Protein AF-A0A9E5NL87-F1 (afdb_monomer_lite)

Radius of gyration: 13.1 Å; chains: 1; bounding box: 32×26×28 Å

Sequence (63 aa):
LLLIVDEVLSGFGRTGEWFGIDHYPYIQPDIMAVAKGLTSGYAPLGATIVSRHIAGHFDEHTL

Structure (mmCIF, N/CA/C/O backbone):
data_AF-A0A9E5NL87-F1
#
_entry.id   AF-A0A9E5NL87-F1
#
loop_
_atom_site.group_PDB
_atom_site.id
_atom_site.type_symbol
_atom_site.label_atom_id
_atom_site.label_alt_id
_atom_site.label_comp_id
_atom_site.label_asym_id
_atom_site.label_entity_id
_atom_site.label_seq_id
_atom_site.pdbx_PDB_ins_code
_atom_site.Cartn_x
_atom_site.Cartn_y
_atom_site.Cartn_z
_atom_site.occupancy
_atom_site.B_iso_or_equiv
_atom_site.auth_seq_id
_atom_site.auth_comp_id
_atom_site.auth_asym_id
_atom_site.auth_atom_id
_atom_site.pdbx_PDB_model_num
ATOM 1 N N . LEU A 1 1 ? -19.503 3.013 2.508 1.00 89.94 1 LEU A N 1
ATOM 2 C CA . LEU A 1 1 ? -18.452 3.781 1.800 1.00 89.94 1 LEU A CA 1
ATOM 3 C C . LEU A 1 1 ? -17.187 2.944 1.868 1.00 89.94 1 LEU A C 1
ATOM 5 O O . LEU A 1 1 ? -16.987 2.350 2.917 1.00 89.94 1 LEU A O 1
ATOM 9 N N . LEU A 1 2 ? -16.411 2.863 0.786 1.00 96.69 2 LEU A N 1
ATOM 10 C CA . LEU A 1 2 ? -15.099 2.206 0.788 1.00 96.69 2 LEU A CA 1
ATOM 11 C C . LEU A 1 2 ? -14.004 3.271 0.883 1.00 96.69 2 LEU A C 1
ATOM 13 O O . LEU A 1 2 ? -14.101 4.300 0.209 1.00 96.69 2 LEU A O 1
ATOM 17 N N . LEU A 1 3 ? -12.977 3.022 1.690 1.00 97.88 3 LEU A N 1
ATOM 18 C CA . LEU A 1 3 ? -11.780 3.849 1.778 1.00 97.88 3 LEU A CA 1
ATOM 19 C C . LEU A 1 3 ? -10.658 3.248 0.929 1.00 97.88 3 LEU A C 1
ATOM 21 O O . LEU A 1 3 ? -10.190 2.138 1.189 1.00 97.88 3 LEU A O 1
ATOM 25 N N . ILE A 1 4 ? -10.200 4.022 -0.055 1.00 98.25 4 ILE A N 1
ATOM 26 C CA . ILE A 1 4 ? -9.030 3.701 -0.871 1.00 98.25 4 ILE A CA 1
ATOM 27 C C . ILE A 1 4 ? -7.902 4.646 -0.477 1.00 98.25 4 ILE A C 1
ATOM 29 O O . ILE A 1 4 ? -8.079 5.864 -0.530 1.00 98.25 4 ILE A O 1
ATOM 33 N N . VAL A 1 5 ? -6.748 4.094 -0.119 1.00 98.19 5 VAL A N 1
ATOM 34 C CA . VAL A 1 5 ? -5.527 4.877 0.101 1.00 98.19 5 VAL A CA 1
ATOM 35 C C . VAL A 1 5 ? -4.548 4.636 -1.043 1.00 98.19 5 VAL A C 1
ATOM 37 O O . VAL A 1 5 ? -4.238 3.497 -1.401 1.00 98.19 5 VAL A O 1
ATOM 40 N N . ASP A 1 6 ? -4.093 5.722 -1.661 1.00 98.44 6 ASP A N 1
ATOM 41 C CA . ASP A 1 6 ? -3.092 5.670 -2.723 1.00 98.44 6 ASP A CA 1
ATOM 42 C C . ASP A 1 6 ? -1.694 5.795 -2.110 1.00 98.44 6 ASP A C 1
ATOM 44 O O . ASP A 1 6 ? -1.246 6.878 -1.737 1.00 98.44 6 ASP A O 1
ATOM 48 N N . GLU A 1 7 ? -1.013 4.658 -2.006 1.00 98.56 7 GLU A N 1
ATOM 49 C CA . GLU A 1 7 ? 0.331 4.514 -1.446 1.00 98.56 7 GLU A CA 1
ATOM 50 C C . GLU A 1 7 ? 1.393 4.373 -2.543 1.00 98.56 7 GLU A C 1
ATOM 52 O O . GLU A 1 7 ? 2.531 3.976 -2.279 1.00 98.56 7 GLU A O 1
ATOM 57 N N . VAL A 1 8 ? 1.065 4.716 -3.794 1.00 98.38 8 VAL A N 1
ATOM 58 C CA . VAL A 1 8 ? 2.006 4.624 -4.914 1.00 98.38 8 VAL A CA 1
ATOM 59 C C . VAL A 1 8 ? 3.244 5.492 -4.669 1.00 98.38 8 VAL A C 1
ATOM 61 O O . VAL A 1 8 ? 4.336 5.118 -5.094 1.00 98.38 8 VAL A O 1
ATOM 64 N N . LEU A 1 9 ? 3.095 6.655 -4.027 1.00 98.00 9 LEU A N 1
ATOM 65 C CA . LEU A 1 9 ? 4.220 7.523 -3.660 1.00 98.00 9 LEU A CA 1
ATOM 66 C C . LEU A 1 9 ? 4.676 7.315 -2.212 1.00 98.00 9 LEU A C 1
ATOM 68 O O . LEU A 1 9 ? 5.880 7.252 -1.972 1.00 98.00 9 LEU A O 1
ATOM 72 N N . SER A 1 10 ? 3.733 7.288 -1.270 1.00 98.00 10 SER A N 1
ATOM 73 C CA . SER A 1 10 ? 3.993 7.336 0.174 1.00 98.00 10 SER A CA 1
ATOM 74 C C . SER A 1 10 ? 4.368 5.991 0.795 1.00 98.00 10 SER A C 1
ATOM 76 O O . SER A 1 10 ? 4.957 5.985 1.875 1.00 98.00 10 SER A O 1
ATOM 78 N N . GLY A 1 11 ? 4.095 4.876 0.115 1.00 97.12 11 GLY A N 1
ATOM 79 C CA . GLY A 1 11 ? 4.437 3.544 0.596 1.00 97.12 11 GLY A CA 1
ATOM 80 C C . GLY A 1 1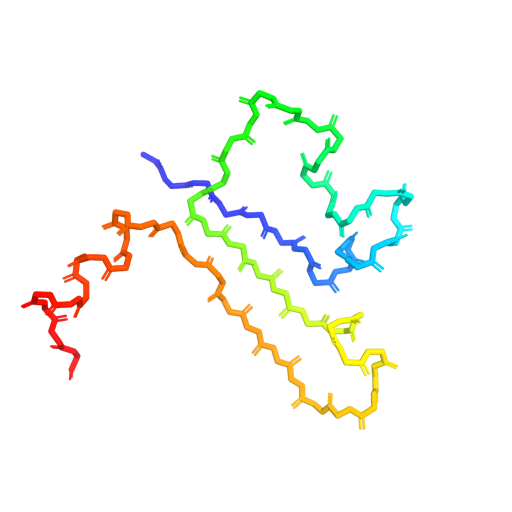1 ? 5.939 3.250 0.574 1.00 97.12 11 GLY A C 1
ATOM 81 O O . GLY A 1 11 ? 6.743 3.967 -0.029 1.00 97.12 11 GLY A O 1
ATOM 82 N N . PHE A 1 12 ? 6.310 2.136 1.200 1.00 97.94 12 PHE A N 1
ATOM 83 C CA . PHE A 1 12 ? 7.669 1.588 1.259 1.00 97.94 12 PHE A CA 1
ATOM 84 C C . PHE A 1 12 ? 8.696 2.559 1.858 1.00 97.94 12 PHE A C 1
ATOM 86 O O . PHE A 1 12 ? 9.771 2.772 1.293 1.00 97.94 12 PHE A O 1
ATOM 93 N N . GLY A 1 13 ? 8.375 3.158 3.008 1.00 97.69 13 GLY A N 1
ATOM 94 C CA . GLY A 1 13 ? 9.340 3.948 3.781 1.00 97.69 13 GLY A CA 1
ATOM 95 C C . GLY A 1 13 ? 9.465 5.414 3.371 1.00 97.69 13 GLY A C 1
ATOM 96 O O . GLY A 1 13 ? 10.273 6.135 3.958 1.00 97.69 13 GLY A O 1
ATOM 97 N N . ARG A 1 14 ? 8.701 5.901 2.378 1.00 98.12 14 ARG A N 1
ATOM 98 C CA . ARG A 1 14 ? 8.863 7.271 1.851 1.00 98.12 14 ARG A CA 1
ATOM 99 C C . ARG A 1 14 ? 8.670 8.347 2.920 1.00 98.12 14 ARG A C 1
ATOM 101 O O . ARG A 1 14 ? 9.335 9.380 2.858 1.00 98.12 14 ARG A O 1
ATOM 108 N N . THR A 1 15 ? 7.757 8.122 3.856 1.00 97.88 15 THR A N 1
ATOM 109 C CA . THR A 1 15 ? 7.385 9.077 4.910 1.00 97.88 15 THR A CA 1
ATOM 110 C C . THR A 1 15 ? 8.017 8.754 6.267 1.00 97.88 15 THR A C 1
ATOM 112 O O . THR A 1 15 ? 7.724 9.437 7.242 1.00 97.88 15 THR A O 1
ATOM 115 N N . GLY A 1 16 ? 8.882 7.736 6.342 1.00 97.75 16 GLY A N 1
ATOM 116 C CA . GLY A 1 16 ? 9.490 7.256 7.589 1.00 97.75 16 GLY A CA 1
ATOM 117 C C . GLY A 1 16 ? 8.762 6.079 8.247 1.00 97.75 16 GLY A C 1
ATOM 118 O O . GLY A 1 16 ? 9.348 5.438 9.109 1.00 97.75 16 GLY A O 1
ATOM 119 N N . GLU A 1 17 ? 7.554 5.748 7.784 1.00 97.69 17 GLU A N 1
ATOM 120 C CA . GLU A 1 17 ? 6.812 4.530 8.145 1.00 97.69 17 GLU A CA 1
ATOM 121 C C . GLU A 1 17 ? 6.676 3.605 6.927 1.00 97.69 17 GLU A C 1
ATOM 123 O O . GLU A 1 17 ? 6.952 4.017 5.793 1.00 97.69 17 GLU A O 1
ATOM 128 N N . TRP A 1 18 ? 6.257 2.352 7.136 1.00 96.00 18 TRP A N 1
ATOM 129 C CA . TRP A 1 18 ? 6.092 1.385 6.043 1.00 96.00 18 TRP A CA 1
ATOM 130 C C . TRP A 1 18 ? 5.094 1.869 4.992 1.00 96.00 18 TRP A C 1
ATOM 132 O O . TRP A 1 18 ? 5.406 1.820 3.799 1.00 96.00 18 TRP A O 1
ATOM 142 N N . PHE A 1 19 ? 3.950 2.392 5.423 1.00 97.88 19 PHE A N 1
ATOM 143 C CA . PHE A 1 19 ? 2.955 3.037 4.573 1.00 97.88 19 PHE A CA 1
ATOM 144 C C . PHE A 1 19 ? 2.567 4.414 5.127 1.00 97.88 19 PHE A C 1
ATOM 146 O O . PHE A 1 19 ? 2.659 4.674 6.325 1.00 97.88 19 PHE A O 1
ATOM 153 N N . GLY A 1 20 ? 2.118 5.326 4.263 1.00 97.88 20 GLY A N 1
ATOM 154 C CA . GLY A 1 20 ? 1.601 6.634 4.671 1.00 97.88 20 GLY A CA 1
ATOM 155 C C . GLY A 1 20 ? 0.425 6.537 5.649 1.00 97.88 20 GLY A C 1
ATOM 156 O O . GLY A 1 20 ? 0.316 7.359 6.558 1.00 97.88 20 GLY A O 1
ATOM 157 N N . ILE A 1 21 ? -0.413 5.511 5.511 1.00 97.62 21 ILE A N 1
ATOM 158 C CA . ILE A 1 21 ? -1.547 5.244 6.397 1.00 97.62 21 ILE A CA 1
ATOM 159 C C . ILE A 1 21 ? -1.126 4.844 7.818 1.00 97.62 21 ILE A C 1
ATOM 161 O O . ILE A 1 21 ? -1.888 5.086 8.750 1.00 97.62 21 ILE A O 1
ATOM 165 N N . ASP A 1 22 ? 0.095 4.335 8.020 1.00 97.56 22 ASP A N 1
ATOM 166 C CA . ASP A 1 22 ? 0.583 3.912 9.343 1.00 97.56 22 ASP A CA 1
ATOM 167 C C . ASP A 1 22 ? 0.781 5.100 10.304 1.00 97.56 22 ASP A C 1
ATOM 169 O O . ASP A 1 22 ? 0.748 4.935 11.523 1.00 97.56 22 ASP A O 1
ATOM 173 N N . HIS A 1 23 ? 0.872 6.327 9.775 1.00 98.00 23 HIS A N 1
ATOM 174 C CA . HIS A 1 23 ? 0.827 7.560 10.575 1.00 98.00 23 HIS A CA 1
ATOM 175 C C . HIS A 1 23 ? -0.549 7.808 11.225 1.00 98.00 23 HIS A C 1
ATOM 177 O O . HIS A 1 23 ? -0.669 8.640 12.126 1.00 98.00 23 HIS A O 1
ATOM 183 N N . TYR A 1 24 ? -1.597 7.099 10.787 1.00 97.38 24 TYR A N 1
ATOM 184 C CA . TYR A 1 24 ? -2.985 7.250 11.228 1.00 97.38 24 TYR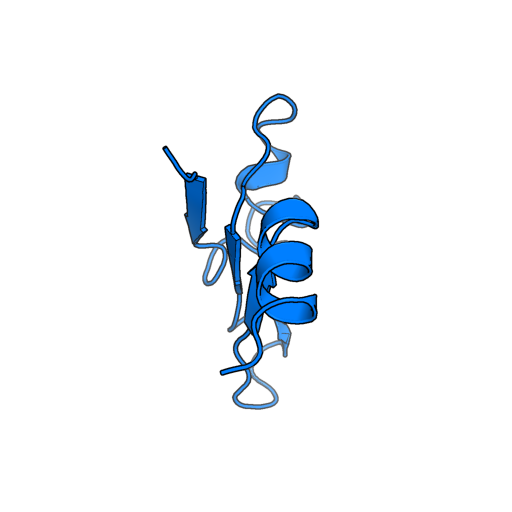 A CA 1
ATOM 185 C C . TYR A 1 24 ? -3.541 5.921 11.782 1.00 97.38 24 TYR A C 1
ATOM 187 O O . TYR A 1 24 ? -4.413 5.306 11.168 1.00 97.38 24 TYR A O 1
ATOM 195 N N . PRO A 1 25 ? -3.117 5.485 12.983 1.00 94.25 25 PRO A N 1
ATOM 196 C CA . PRO A 1 25 ? -3.318 4.115 13.484 1.00 94.25 25 PRO A CA 1
ATOM 197 C C . PRO A 1 25 ? -4.781 3.694 13.704 1.00 94.25 25 PRO A C 1
ATOM 199 O O . PRO A 1 25 ? -5.065 2.516 13.901 1.00 94.25 25 PRO A O 1
ATOM 202 N N . TYR A 1 26 ? -5.718 4.642 13.699 1.00 96.31 26 TYR A N 1
ATOM 203 C CA . TYR A 1 26 ? -7.150 4.382 13.882 1.00 96.31 26 TYR A CA 1
ATOM 204 C C . TYR A 1 26 ? -7.920 4.271 12.559 1.00 96.31 26 TYR A C 1
ATOM 206 O O . TYR A 1 26 ? -9.135 4.074 12.577 1.00 96.31 26 TYR A O 1
ATOM 214 N N . ILE A 1 27 ? -7.246 4.438 11.417 1.00 96.00 27 ILE A N 1
ATOM 215 C CA . ILE A 1 27 ? -7.853 4.370 10.089 1.00 96.00 27 ILE A CA 1
ATOM 216 C C . ILE A 1 27 ? -7.477 3.040 9.444 1.00 96.00 27 ILE A C 1
ATOM 218 O O . ILE A 1 27 ? -6.303 2.732 9.272 1.00 96.00 27 ILE A O 1
ATOM 222 N N . GLN A 1 28 ? -8.486 2.270 9.041 1.00 95.44 28 GLN A N 1
ATOM 223 C CA . GLN A 1 28 ? -8.293 1.013 8.330 1.00 95.44 28 GLN A CA 1
ATOM 224 C C . GLN A 1 28 ? -8.779 1.164 6.880 1.00 95.44 28 GLN A C 1
ATOM 226 O O . GLN A 1 28 ? -9.978 1.364 6.675 1.00 95.44 28 GLN A O 1
ATOM 231 N N . PRO A 1 29 ? -7.888 1.103 5.874 1.00 97.06 29 PRO A N 1
ATOM 232 C CA . PRO A 1 29 ? -8.288 1.171 4.476 1.00 97.06 29 PRO A CA 1
ATOM 233 C C . PRO A 1 29 ? -8.930 -0.142 4.021 1.00 97.06 29 PRO A C 1
ATOM 235 O O . PRO A 1 29 ? -8.529 -1.233 4.436 1.00 97.06 29 PRO A O 1
ATOM 238 N N . ASP A 1 30 ? -9.897 -0.042 3.114 1.00 98.25 30 ASP A N 1
ATOM 239 C CA . ASP A 1 30 ? -10.499 -1.211 2.474 1.00 98.25 30 ASP 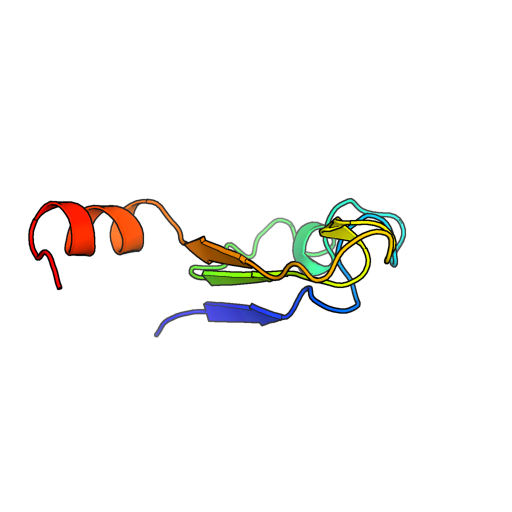A CA 1
ATOM 240 C C . ASP A 1 30 ? -9.658 -1.685 1.284 1.00 98.25 30 ASP A C 1
ATOM 242 O O . ASP A 1 30 ? -9.585 -2.888 1.014 1.00 98.25 30 ASP A O 1
ATOM 246 N N . ILE A 1 31 ? -9.024 -0.734 0.586 1.00 98.44 31 ILE A N 1
ATOM 247 C CA . ILE A 1 31 ? -8.188 -0.948 -0.598 1.00 98.44 31 ILE A CA 1
ATOM 248 C C . ILE A 1 31 ? -6.940 -0.058 -0.514 1.00 98.44 31 ILE A C 1
ATOM 250 O O . ILE A 1 31 ? -7.027 1.113 -0.140 1.00 98.44 31 ILE A O 1
ATOM 254 N N . MET A 1 32 ? -5.787 -0.583 -0.926 1.00 98.31 32 MET A N 1
ATOM 255 C CA . MET A 1 32 ? -4.550 0.182 -1.096 1.00 98.31 32 MET A CA 1
ATOM 256 C C . MET A 1 32 ? -4.007 0.026 -2.517 1.00 98.31 32 MET A C 1
ATOM 258 O O . MET A 1 32 ? -3.917 -1.092 -3.029 1.00 98.31 32 MET A O 1
ATOM 262 N N . ALA A 1 33 ? -3.592 1.129 -3.139 1.00 98.56 33 ALA A N 1
ATOM 263 C CA . ALA A 1 33 ? -2.838 1.106 -4.393 1.00 98.56 33 ALA A CA 1
ATOM 264 C C . ALA A 1 33 ? -1.337 1.259 -4.112 1.00 98.56 33 ALA A C 1
ATOM 266 O O . ALA A 1 33 ? -0.937 2.188 -3.419 1.00 98.56 33 ALA A O 1
ATOM 267 N N . VAL A 1 34 ? -0.499 0.370 -4.655 1.00 98.62 34 VAL A N 1
ATOM 268 C CA . VAL A 1 34 ? 0.962 0.394 -4.465 1.00 98.62 34 VAL A CA 1
ATOM 269 C C . VAL A 1 34 ? 1.705 0.172 -5.785 1.00 98.62 34 VAL A C 1
ATOM 271 O O . VAL A 1 34 ? 1.265 -0.590 -6.643 1.00 98.62 34 VAL A O 1
ATOM 274 N N . ALA A 1 35 ? 2.850 0.835 -5.955 1.00 98.56 35 ALA A N 1
ATOM 275 C CA . ALA A 1 35 ? 3.784 0.654 -7.074 1.00 98.56 35 ALA A CA 1
ATOM 276 C C . ALA A 1 35 ? 5.142 1.276 -6.683 1.00 98.56 35 ALA A C 1
ATOM 278 O O . ALA A 1 35 ? 5.491 1.258 -5.506 1.00 98.56 35 ALA A O 1
ATOM 279 N N . LYS A 1 36 ? 5.896 1.850 -7.636 1.00 97.69 36 LYS A N 1
ATOM 280 C CA . LYS A 1 36 ? 7.151 2.615 -7.434 1.00 97.69 36 LYS A CA 1
ATOM 281 C C . LYS A 1 36 ? 8.125 1.958 -6.441 1.00 97.69 36 LYS A C 1
ATOM 283 O O . LYS A 1 36 ? 8.923 1.114 -6.843 1.00 97.69 36 LYS A O 1
ATOM 288 N N . GLY A 1 37 ? 8.061 2.354 -5.164 1.00 96.69 37 GLY A N 1
ATOM 289 C CA . GLY A 1 37 ? 8.880 1.813 -4.078 1.00 96.69 37 GLY A CA 1
ATOM 290 C C . GLY A 1 37 ? 8.736 0.300 -3.896 1.00 96.69 37 GLY A C 1
ATOM 291 O O . GLY A 1 37 ? 9.689 -0.331 -3.460 1.00 96.69 37 GLY A O 1
ATOM 292 N N . LEU A 1 38 ? 7.619 -0.289 -4.342 1.00 97.56 38 LEU A N 1
ATOM 293 C CA . LEU A 1 38 ? 7.348 -1.731 -4.306 1.00 97.56 38 LEU A CA 1
ATOM 294 C C . LEU A 1 38 ? 8.480 -2.568 -4.912 1.00 97.56 38 LEU A C 1
ATOM 296 O O . LEU A 1 38 ? 8.825 -3.621 -4.388 1.00 97.56 38 LEU A O 1
ATOM 300 N N . THR A 1 39 ? 9.061 -2.103 -6.017 1.00 97.69 39 THR A N 1
ATOM 301 C CA . THR A 1 39 ? 10.192 -2.766 -6.683 1.00 97.69 39 THR A CA 1
ATOM 302 C C . THR A 1 39 ? 11.453 -1.920 -6.645 1.00 97.69 39 THR A C 1
ATOM 304 O O . THR A 1 39 ? 12.410 -2.227 -7.351 1.00 97.69 39 THR A O 1
ATOM 307 N N . SER A 1 40 ? 11.462 -0.814 -5.893 1.00 96.69 40 SER A N 1
ATOM 308 C CA . SER A 1 40 ? 12.510 0.215 -5.956 1.00 96.69 40 SER A CA 1
ATOM 309 C C . SER A 1 40 ? 12.822 0.687 -7.389 1.00 96.69 40 SER A C 1
ATOM 311 O O . SER A 1 40 ? 13.933 1.122 -7.675 1.00 96.69 40 SER A O 1
ATOM 313 N N . GLY A 1 41 ? 11.856 0.570 -8.309 1.00 96.38 41 GLY A N 1
ATOM 314 C CA . GLY A 1 41 ? 12.031 0.880 -9.730 1.00 96.38 41 GLY A CA 1
ATOM 315 C C . GLY A 1 41 ? 12.786 -0.170 -10.561 1.00 96.38 41 GLY A C 1
ATOM 316 O O . GLY A 1 41 ? 13.026 0.081 -11.737 1.00 96.38 41 GLY A O 1
ATOM 317 N N . TYR A 1 42 ? 13.136 -1.338 -10.008 1.00 97.94 42 TYR A N 1
ATOM 318 C CA . TYR A 1 42 ? 13.872 -2.386 -10.738 1.00 97.94 42 TYR A CA 1
ATOM 319 C C . TYR A 1 42 ? 13.023 -3.127 -11.777 1.00 97.94 42 TYR A C 1
ATOM 321 O O . TYR A 1 42 ? 13.560 -3.664 -12.742 1.00 97.94 42 TYR A O 1
ATOM 329 N N . ALA A 1 43 ? 11.706 -3.169 -11.585 1.00 97.94 43 ALA A N 1
ATOM 330 C CA . ALA A 1 43 ? 10.775 -3.793 -12.517 1.00 97.94 43 ALA A CA 1
ATOM 331 C C . ALA A 1 43 ? 9.432 -3.048 -12.518 1.00 97.94 43 ALA A C 1
ATOM 333 O O . ALA A 1 43 ? 9.025 -2.533 -11.468 1.00 97.94 43 ALA A O 1
ATOM 334 N N . PRO A 1 44 ? 8.720 -2.997 -13.658 1.00 97.88 44 PRO A N 1
ATOM 335 C CA . PRO A 1 44 ? 7.374 -2.450 -13.704 1.00 97.88 44 PRO A CA 1
ATOM 336 C C . PRO A 1 44 ? 6.422 -3.382 -12.949 1.00 97.88 44 PRO A C 1
ATOM 338 O O . PRO A 1 44 ? 6.110 -4.478 -13.408 1.00 97.88 44 PRO A O 1
ATOM 341 N N . LEU A 1 45 ? 5.966 -2.940 -11.781 1.00 98.06 45 LEU A N 1
ATOM 342 C CA . LEU A 1 45 ? 4.988 -3.658 -10.976 1.00 98.06 45 LEU A CA 1
ATOM 343 C C . LEU A 1 45 ? 4.107 -2.659 -10.232 1.00 98.06 45 LEU A C 1
ATOM 345 O O . LEU A 1 45 ? 4.595 -1.695 -9.635 1.00 98.06 45 LEU A O 1
ATOM 349 N N . GLY A 1 46 ? 2.809 -2.927 -10.261 1.00 98.06 46 GLY A N 1
ATOM 350 C CA . GLY A 1 46 ? 1.820 -2.309 -9.394 1.00 98.06 46 GLY A CA 1
ATOM 351 C C . GLY A 1 46 ? 0.946 -3.397 -8.786 1.00 98.06 46 GLY A C 1
ATOM 352 O O . GLY A 1 46 ? 0.841 -4.491 -9.343 1.00 98.06 46 GLY A O 1
ATOM 353 N N . ALA A 1 47 ? 0.337 -3.104 -7.647 1.00 98.12 47 ALA A N 1
ATOM 354 C CA . ALA A 1 47 ? -0.615 -3.996 -7.011 1.00 98.12 47 ALA A CA 1
ATOM 355 C C . ALA A 1 47 ? -1.750 -3.211 -6.353 1.00 98.12 47 ALA A C 1
ATOM 357 O O . ALA A 1 47 ? -1.584 -2.073 -5.906 1.00 98.12 47 ALA A O 1
ATOM 358 N 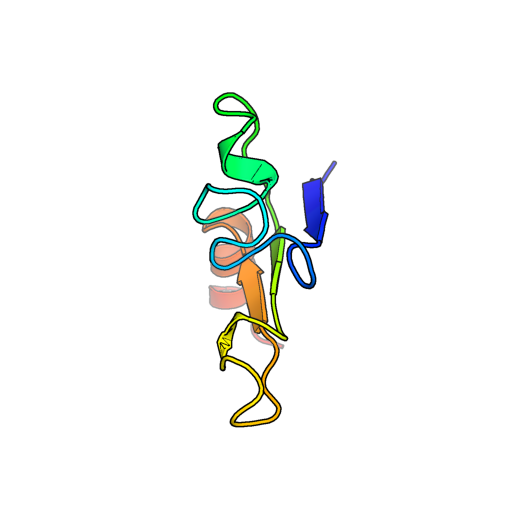N . THR A 1 48 ? -2.903 -3.865 -6.281 1.00 97.94 48 THR A N 1
ATOM 359 C CA . THR A 1 48 ? -4.050 -3.432 -5.491 1.00 97.94 48 THR A CA 1
ATOM 360 C C . THR A 1 48 ? -4.214 -4.427 -4.357 1.00 97.94 48 THR A C 1
ATOM 362 O O . THR A 1 48 ? -4.465 -5.607 -4.590 1.00 97.94 48 THR A O 1
ATOM 365 N N . ILE A 1 49 ? -4.026 -3.957 -3.131 1.00 97.88 49 ILE A N 1
ATOM 366 C CA . ILE A 1 49 ? -4.200 -4.758 -1.921 1.00 97.88 49 ILE A CA 1
ATOM 367 C C . ILE A 1 49 ? -5.624 -4.516 -1.438 1.00 97.88 49 ILE A C 1
ATOM 369 O O . ILE A 1 49 ? -6.055 -3.368 -1.352 1.00 97.88 49 ILE A O 1
ATOM 373 N N . VAL A 1 50 ? -6.358 -5.582 -1.138 1.00 97.81 50 VAL A N 1
ATOM 374 C CA . VAL A 1 50 ? -7.753 -5.500 -0.697 1.00 97.81 50 VAL A CA 1
ATOM 375 C C . VAL A 1 50 ? -7.926 -6.181 0.652 1.00 97.81 50 VAL A C 1
ATOM 377 O O . VAL A 1 50 ? -7.281 -7.188 0.952 1.00 97.81 50 VAL A O 1
ATOM 380 N N . SER A 1 51 ? -8.806 -5.629 1.479 1.00 97.38 51 SER A N 1
ATOM 381 C CA . SER A 1 51 ? -9.184 -6.244 2.748 1.00 97.38 51 SER A CA 1
ATOM 382 C C . SER A 1 51 ? -9.905 -7.583 2.534 1.00 97.38 51 SER A C 1
ATOM 384 O O . SER A 1 51 ? -10.485 -7.852 1.480 1.00 97.38 51 SER A O 1
ATOM 386 N N . ARG A 1 52 ? -9.905 -8.436 3.568 1.00 96.38 52 ARG A N 1
ATOM 387 C CA . ARG A 1 52 ? -10.468 -9.795 3.489 1.00 96.38 52 ARG A CA 1
ATOM 388 C C . ARG A 1 52 ? -11.934 -9.825 3.054 1.00 96.38 52 ARG A C 1
ATOM 390 O O . ARG A 1 52 ? -12.313 -10.740 2.338 1.00 96.38 52 ARG A O 1
ATOM 397 N N . HIS A 1 53 ? -12.750 -8.863 3.484 1.00 95.00 53 HIS A N 1
ATOM 398 C CA . HIS A 1 53 ? -14.170 -8.856 3.122 1.00 95.00 53 HIS A CA 1
ATOM 399 C C . HIS A 1 53 ? -14.380 -8.582 1.624 1.00 95.00 53 HIS A C 1
ATOM 401 O O . HIS A 1 53 ? -15.282 -9.159 1.026 1.00 95.00 53 HIS A O 1
ATOM 407 N N . ILE A 1 54 ? -13.522 -7.755 1.010 1.00 96.06 54 ILE A N 1
ATOM 408 C CA . ILE A 1 54 ? -13.524 -7.530 -0.439 1.00 96.06 54 ILE A CA 1
ATOM 409 C C . ILE A 1 54 ? -12.998 -8.772 -1.152 1.00 96.06 54 ILE A C 1
ATOM 411 O O . ILE A 1 54 ? -13.643 -9.236 -2.082 1.00 96.06 54 ILE A O 1
ATOM 415 N N . ALA A 1 55 ? -11.872 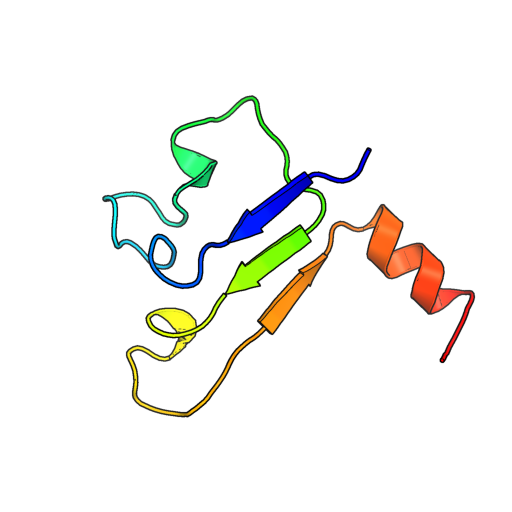-9.336 -0.703 1.00 95.94 55 ALA A N 1
ATOM 416 C CA . ALA A 1 55 ? -11.317 -10.556 -1.293 1.00 95.94 55 ALA A CA 1
ATOM 417 C C . ALA A 1 55 ? -12.339 -11.709 -1.294 1.00 95.94 55 ALA A C 1
ATOM 419 O O . ALA A 1 55 ? -12.592 -12.300 -2.339 1.00 95.94 55 ALA A O 1
ATOM 420 N N . GLY A 1 56 ? -13.006 -11.941 -0.157 1.00 95.88 56 GLY A N 1
ATOM 421 C CA . GLY A 1 56 ? -13.999 -13.006 -0.008 1.00 95.88 56 GLY A CA 1
ATOM 422 C C . GLY A 1 56 ? -15.202 -12.869 -0.943 1.00 95.88 56 GLY A C 1
ATOM 423 O O . GLY A 1 56 ? -15.752 -13.874 -1.377 1.00 95.88 56 GLY A O 1
ATOM 424 N N . HIS A 1 57 ? -15.581 -11.645 -1.328 1.00 95.19 57 HIS A N 1
ATOM 425 C CA . HIS A 1 57 ? -16.630 -11.453 -2.329 1.00 95.19 57 HIS A CA 1
ATOM 426 C C . HIS A 1 57 ? -16.256 -12.090 -3.677 1.00 95.19 57 HIS A C 1
ATOM 428 O O . HIS A 1 57 ? -17.095 -12.748 -4.288 1.00 95.19 57 HIS A O 1
ATOM 434 N N . PHE A 1 58 ? -15.001 -11.933 -4.110 1.00 95.00 58 PHE A N 1
ATOM 435 C CA . PHE A 1 58 ? -14.499 -12.474 -5.379 1.00 95.00 58 PHE A CA 1
ATOM 436 C C . PHE A 1 58 ? -14.138 -13.963 -5.310 1.00 95.00 58 PHE A C 1
ATOM 438 O O . PHE A 1 58 ? -14.142 -14.627 -6.345 1.00 95.00 58 PHE A O 1
ATOM 445 N N . ASP A 1 59 ? -13.878 -14.503 -4.116 1.00 93.81 59 ASP A N 1
ATOM 446 C CA . ASP A 1 59 ? -13.734 -15.952 -3.924 1.00 93.81 59 ASP A CA 1
ATOM 447 C C . ASP A 1 59 ? -15.050 -16.687 -4.249 1.00 93.81 59 ASP A C 1
ATOM 449 O O . ASP A 1 59 ? -15.040 -17.771 -4.833 1.00 93.81 59 ASP A O 1
ATOM 453 N N . GLU A 1 60 ? -16.192 -16.081 -3.908 1.00 93.88 60 GLU A N 1
ATOM 454 C CA . GLU A 1 60 ? -17.531 -16.621 -4.182 1.00 93.88 60 GLU A CA 1
ATOM 455 C C . GLU A 1 60 ? -18.079 -16.206 -5.560 1.00 93.88 60 GLU A C 1
ATOM 457 O O . GLU A 1 60 ? -18.882 -16.928 -6.153 1.00 93.88 60 GLU A O 1
ATOM 462 N N . HIS A 1 61 ? -17.639 -15.056 -6.080 1.00 93.50 61 HIS A N 1
ATOM 463 C CA . HIS A 1 61 ? -18.105 -14.464 -7.336 1.00 93.50 61 HIS A CA 1
ATOM 464 C C . HIS A 1 61 ? -16.918 -14.240 -8.275 1.00 93.50 61 HIS A C 1
ATOM 466 O O . HIS A 1 61 ? -16.379 -13.136 -8.388 1.00 93.50 61 HIS A O 1
ATOM 472 N N . THR A 1 62 ? -16.499 -15.316 -8.941 1.00 87.69 62 THR A N 1
ATOM 473 C CA . THR A 1 62 ? -15.399 -15.277 -9.910 1.00 87.69 62 THR A CA 1
ATOM 474 C C . THR A 1 62 ? -15.788 -14.440 -11.133 1.00 87.69 62 THR A C 1
ATOM 476 O O . THR A 1 62 ? -16.925 -14.515 -11.600 1.00 87.69 62 THR A O 1
ATOM 479 N N . LEU A 1 63 ? -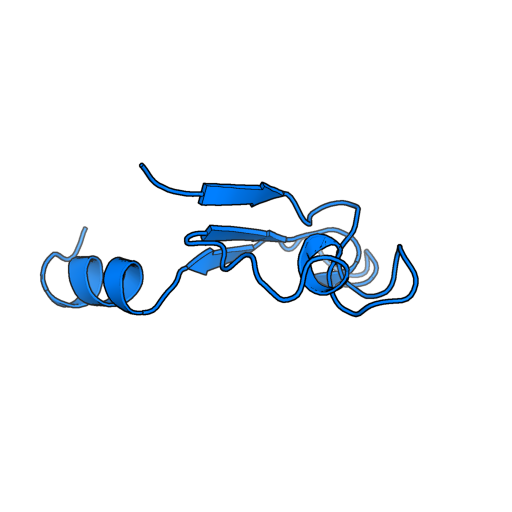14.841 -13.632 -11.622 1.00 74.69 63 LEU A N 1
ATOM 480 C CA . LEU A 1 63 ? -14.991 -12.790 -12.817 1.00 74.69 63 LEU A CA 1
ATOM 481 C C . LEU A 1 63 ? -15.049 -13.605 -14.115 1.00 74.69 63 LEU A C 1
ATOM 483 O O . LEU A 1 63 ? -14.321 -14.621 -14.205 1.00 74.69 63 LEU A O 1
#

Foldseek 3Di:
DAAEAEQQQQACCNPPDRGPCVVPVVDDHQKYKYFCNVCVPPDGDIDIDGDPVVVVVCVVVPD

Secondary structure (DSSP, 8-state):
---EEE-TTTTTTTTSSSSGGGG-TT---SEEEE-GGGGTTSS---EEEE-HHHHHHHHHS--

pLDDT: mean 96.56, std 3.39, range [74.69, 98.62]